Protein AF-A0A9E3H8H9-F1 (afdb_monomer_lite)

Organism: NCBI:txid1117104

Foldseek 3Di:
DDDDPVNVVVVLVVLCVLCVPDDPVVSVVLSPDDPVVNVVVSCVVPDDPD

pLDDT: mean 86.9, std 11.04, range [41.84, 93.69]

Secondary structure (DSSP, 8-state):
-PPPHHHHHHHHHHHHHHHTTS-HHHHHHHHHS-HHHHHHHHHHHHS---

Radius of gyration: 11.96 Å; chains: 1; bounding box: 30×21×32 Å

Sequence (50 aa):
MQETAAQILVRTAQRWYSIRHLDSDTRKRLMAMTEEEFKVEYEKLVKPVA

Structure (mmCIF, N/CA/C/O backbone):
data_AF-A0A9E3H8H9-F1
#
_entry.id   AF-A0A9E3H8H9-F1
#
loop_
_atom_site.group_PDB
_atom_site.id
_atom_site.type_symbol
_atom_site.label_atom_id
_atom_site.label_alt_id
_atom_site.label_comp_id
_atom_site.label_asym_id
_atom_site.label_entity_id
_atom_site.label_seq_id
_atom_site.pdbx_PDB_ins_code
_atom_site.Cartn_x
_atom_site.Cartn_y
_atom_site.Cartn_z
_atom_site.occupancy
_atom_site.B_iso_or_equiv
_atom_site.auth_seq_id
_atom_site.auth_comp_id
_atom_site.auth_asym_id
_atom_site.auth_atom_id
_atom_site.pdbx_PDB_model_num
ATOM 1 N N . MET A 1 1 ? -5.116 8.057 19.947 1.00 68.75 1 MET A N 1
ATOM 2 C CA . MET A 1 1 ? -6.438 7.688 19.391 1.00 68.75 1 MET A CA 1
ATOM 3 C C . MET A 1 1 ? -6.259 6.412 18.590 1.00 68.75 1 MET A C 1
ATOM 5 O O . MET A 1 1 ? -5.354 6.387 17.769 1.00 68.75 1 MET A O 1
ATOM 9 N N . GLN A 1 2 ? -7.040 5.363 18.858 1.00 78.81 2 GLN A N 1
ATOM 10 C CA . GLN A 1 2 ? -7.059 4.168 18.006 1.00 78.81 2 GLN A CA 1
ATOM 11 C C . GLN A 1 2 ? -7.815 4.481 16.709 1.00 78.81 2 GLN A C 1
ATOM 13 O O . GLN A 1 2 ? -8.845 5.154 16.754 1.00 78.81 2 GLN A O 1
ATOM 18 N N . GLU A 1 3 ? -7.303 4.017 15.568 1.00 81.50 3 GLU A N 1
ATOM 19 C CA . GLU A 1 3 ? -8.025 4.097 14.298 1.00 81.50 3 GLU A CA 1
ATOM 20 C C . GLU A 1 3 ? -9.298 3.247 14.359 1.00 81.50 3 GLU A C 1
ATOM 22 O O . GLU A 1 3 ? -9.305 2.120 14.855 1.00 81.50 3 GLU A O 1
ATOM 27 N N . THR A 1 4 ? -10.386 3.782 13.819 1.00 92.50 4 THR A N 1
ATOM 28 C CA . THR A 1 4 ? -11.624 3.027 13.616 1.00 92.50 4 THR A CA 1
ATOM 29 C C . THR A 1 4 ? -11.470 2.062 12.439 1.00 92.50 4 THR A C 1
ATOM 31 O O . THR A 1 4 ? -10.720 2.320 11.496 1.00 92.50 4 THR A O 1
ATOM 34 N N . ALA A 1 5 ? -12.246 0.974 12.428 1.00 91.81 5 ALA A N 1
ATOM 35 C CA . ALA A 1 5 ? -12.269 0.036 11.302 1.00 91.81 5 ALA A CA 1
ATOM 36 C C . ALA A 1 5 ? -12.560 0.730 9.953 1.00 91.81 5 ALA A C 1
ATOM 38 O O . ALA A 1 5 ? -11.974 0.377 8.932 1.00 91.81 5 ALA A O 1
ATOM 39 N N . ALA A 1 6 ? -13.407 1.766 9.952 1.00 92.56 6 ALA A N 1
ATOM 40 C CA . ALA A 1 6 ? -13.706 2.560 8.762 1.00 92.56 6 ALA A CA 1
ATOM 41 C C . ALA A 1 6 ? -12.472 3.310 8.228 1.00 92.56 6 ALA A C 1
ATOM 43 O O . ALA A 1 6 ? -12.226 3.307 7.024 1.00 92.56 6 ALA A O 1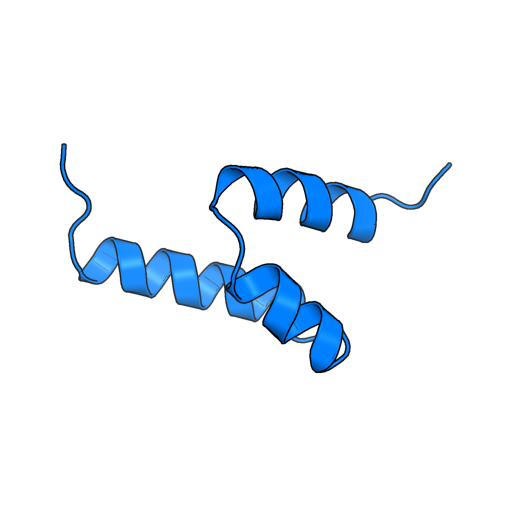
ATOM 44 N N . GLN A 1 7 ? -11.664 3.906 9.111 1.00 89.25 7 GLN A N 1
ATOM 45 C CA . GLN A 1 7 ? -10.424 4.590 8.724 1.00 89.25 7 GLN A CA 1
ATOM 46 C C . GLN A 1 7 ? -9.407 3.612 8.127 1.00 89.25 7 GLN A C 1
ATOM 48 O O . GLN A 1 7 ? -8.825 3.896 7.079 1.00 89.25 7 GLN A O 1
ATOM 53 N N . ILE A 1 8 ? -9.280 2.420 8.720 1.00 89.50 8 ILE A N 1
ATOM 54 C CA . ILE A 1 8 ? -8.406 1.358 8.208 1.00 89.50 8 ILE A CA 1
ATOM 55 C C . ILE A 1 8 ? -8.833 0.944 6.793 1.00 89.50 8 ILE A C 1
ATOM 57 O O . ILE A 1 8 ? -7.984 0.814 5.906 1.00 89.50 8 ILE A O 1
ATOM 61 N N . LEU A 1 9 ? -10.138 0.775 6.554 1.00 90.50 9 LEU A N 1
ATOM 62 C CA . LEU A 1 9 ? -10.673 0.423 5.237 1.00 90.50 9 LEU A CA 1
ATOM 63 C C . LEU A 1 9 ? -10.402 1.515 4.198 1.00 90.50 9 LEU A C 1
ATOM 65 O O . LEU A 1 9 ? -9.902 1.210 3.116 1.00 90.50 9 LEU A O 1
ATOM 69 N N . VAL A 1 10 ? -10.673 2.781 4.531 1.00 92.19 10 VAL A N 1
ATOM 70 C CA . VAL A 1 10 ? -10.435 3.914 3.622 1.00 92.19 10 VAL A CA 1
ATOM 71 C C . VAL A 1 10 ? -8.952 4.027 3.266 1.00 92.19 10 VAL A C 1
ATOM 73 O O . VAL A 1 10 ? -8.621 4.114 2.083 1.00 92.19 10 VAL A O 1
ATOM 76 N N . ARG A 1 11 ? -8.051 3.942 4.254 1.00 89.56 11 ARG A N 1
ATOM 77 C CA . ARG A 1 11 ? -6.597 3.964 4.023 1.00 89.56 11 ARG A CA 1
ATOM 78 C C . ARG A 1 11 ? -6.158 2.827 3.102 1.00 89.56 11 ARG A C 1
ATOM 80 O O . ARG A 1 11 ? -5.392 3.040 2.165 1.00 89.56 11 ARG A O 1
ATOM 87 N N . THR A 1 12 ? -6.655 1.618 3.353 1.00 90.75 12 THR A N 1
ATOM 88 C CA . THR A 1 12 ? -6.303 0.427 2.568 1.00 90.75 12 THR A CA 1
ATOM 89 C C . THR A 1 12 ? -6.795 0.552 1.123 1.00 90.75 12 THR A C 1
ATOM 91 O O . THR A 1 12 ? -6.051 0.249 0.190 1.00 90.75 12 THR A O 1
ATOM 94 N N . ALA A 1 13 ? -8.014 1.058 0.917 1.00 92.06 13 ALA A N 1
ATOM 95 C CA . ALA A 1 13 ? -8.572 1.294 -0.412 1.00 92.06 13 ALA A CA 1
ATOM 96 C C . ALA A 1 13 ? -7.788 2.364 -1.190 1.00 92.06 13 ALA A C 1
ATOM 98 O O . ALA A 1 13 ? -7.461 2.159 -2.360 1.00 92.06 13 ALA A O 1
ATOM 99 N N . GLN A 1 14 ? -7.434 3.475 -0.536 1.00 91.12 14 GLN A N 1
ATOM 100 C CA . GLN A 1 14 ? -6.599 4.524 -1.128 1.00 91.12 14 GLN A CA 1
ATOM 101 C C . GLN A 1 14 ? -5.228 3.981 -1.533 1.00 91.12 14 GLN A C 1
ATOM 103 O O . GLN A 1 14 ? -4.789 4.199 -2.661 1.00 91.12 14 GLN A O 1
ATOM 108 N N . ARG A 1 15 ? -4.582 3.211 -0.646 1.00 92.19 15 ARG A N 1
ATOM 109 C CA . ARG A 1 15 ? -3.302 2.554 -0.928 1.00 92.19 15 ARG A CA 1
ATOM 110 C C . ARG A 1 15 ? -3.390 1.684 -2.180 1.00 92.19 15 ARG A C 1
ATOM 112 O O . ARG A 1 15 ? -2.574 1.838 -3.085 1.00 92.19 15 ARG A O 1
ATOM 119 N N . TRP A 1 16 ? -4.385 0.800 -2.238 1.00 91.75 16 TRP A N 1
ATOM 120 C CA . TRP A 1 16 ? -4.588 -0.093 -3.377 1.00 91.75 16 TRP A CA 1
ATOM 121 C C . TRP A 1 16 ? -4.811 0.682 -4.680 1.00 91.75 16 TRP A C 1
ATOM 123 O O . TRP A 1 16 ? -4.217 0.350 -5.706 1.00 91.75 16 TRP A O 1
ATOM 133 N N . TYR A 1 17 ? -5.614 1.749 -4.635 1.00 92.31 17 TYR A N 1
ATOM 134 C CA . TYR A 1 17 ? -5.875 2.598 -5.795 1.00 92.31 17 TYR A CA 1
ATOM 135 C C . TYR A 1 17 ? -4.592 3.228 -6.351 1.00 92.31 17 TYR A C 1
ATOM 137 O O . TYR A 1 17 ? -4.378 3.207 -7.564 1.00 92.31 17 TYR A O 1
ATOM 145 N N . SER A 1 18 ? -3.714 3.721 -5.475 1.00 88.88 18 SER A N 1
ATOM 146 C CA . SER A 1 18 ? -2.441 4.340 -5.858 1.00 88.88 18 SER A CA 1
ATOM 147 C C . SER A 1 18 ? -1.492 3.374 -6.571 1.00 88.88 18 SER A C 1
ATOM 149 O O . SER A 1 18 ? -0.775 3.784 -7.476 1.00 88.88 18 SER A O 1
ATOM 151 N N . ILE A 1 19 ? -1.514 2.084 -6.228 1.00 92.56 19 ILE A N 1
ATOM 152 C CA . ILE A 1 19 ? -0.591 1.074 -6.779 1.00 92.56 19 ILE A CA 1
ATOM 153 C C . ILE A 1 19 ? -1.226 0.150 -7.818 1.00 92.56 19 ILE A C 1
ATOM 155 O O . ILE A 1 19 ? -0.574 -0.772 -8.300 1.00 92.56 19 ILE A O 1
ATOM 159 N N . ARG A 1 20 ? -2.499 0.359 -8.181 1.00 91.31 20 ARG A N 1
ATOM 160 C CA . ARG A 1 20 ? -3.260 -0.568 -9.043 1.00 91.31 20 ARG A CA 1
ATOM 161 C C . ARG A 1 20 ? -2.620 -0.826 -10.410 1.00 91.31 20 ARG A C 1
ATOM 163 O O . ARG A 1 20 ? -2.869 -1.879 -10.990 1.00 91.31 20 ARG A O 1
ATOM 170 N N . HIS A 1 21 ? -1.826 0.128 -10.894 1.00 90.31 21 HIS A N 1
ATOM 171 C CA . HIS A 1 21 ? -1.138 0.106 -12.184 1.00 90.31 21 HIS A CA 1
ATOM 172 C C . HIS A 1 21 ? 0.183 -0.681 -12.165 1.00 90.31 21 HIS A C 1
ATOM 174 O O . HIS A 1 21 ? 0.735 -0.951 -13.227 1.00 90.31 21 HIS A O 1
ATOM 180 N N . LEU A 1 22 ? 0.686 -1.043 -10.981 1.00 89.94 22 LEU A N 1
ATOM 181 C CA . LEU A 1 22 ? 1.899 -1.840 -10.821 1.00 89.94 22 LEU A CA 1
ATOM 182 C C . LEU A 1 22 ? 1.612 -3.331 -11.037 1.00 89.94 22 LEU A C 1
ATOM 184 O O . LEU A 1 22 ? 0.462 -3.786 -10.970 1.00 89.94 22 LEU A O 1
ATOM 188 N N . ASP A 1 23 ? 2.673 -4.101 -11.264 1.00 93.19 23 ASP A N 1
ATOM 189 C CA . ASP A 1 23 ? 2.588 -5.550 -11.400 1.00 93.19 23 ASP A CA 1
ATOM 190 C C . ASP A 1 23 ? 2.074 -6.222 -10.113 1.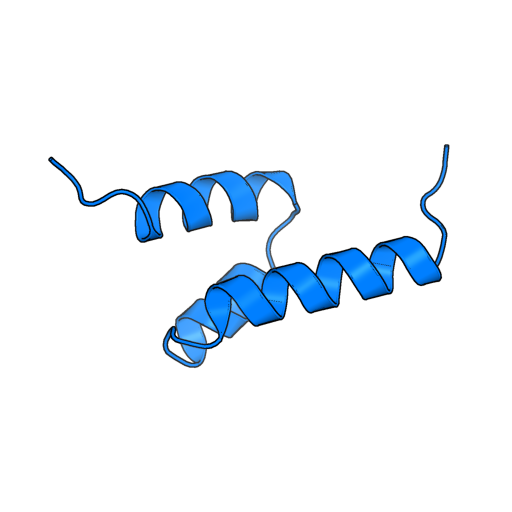00 93.19 23 ASP A C 1
ATOM 192 O O . ASP A 1 23 ? 2.044 -5.652 -9.016 1.00 93.19 23 ASP A O 1
ATOM 196 N N . SER A 1 24 ? 1.615 -7.467 -10.250 1.00 91.94 24 SER A N 1
ATOM 197 C CA . SER A 1 24 ? 0.968 -8.164 -9.142 1.00 91.94 24 SER A CA 1
ATOM 198 C C . SER A 1 24 ? 1.882 -8.393 -7.939 1.00 91.94 24 SER A C 1
ATOM 200 O O . SER A 1 24 ? 1.366 -8.413 -6.819 1.00 91.94 24 SER A O 1
ATOM 202 N N . ASP A 1 25 ? 3.180 -8.589 -8.141 1.00 93.56 25 ASP A N 1
ATOM 203 C CA . ASP A 1 25 ? 4.100 -8.923 -7.055 1.00 93.56 25 ASP A CA 1
ATOM 204 C C . ASP A 1 25 ? 4.522 -7.664 -6.303 1.00 93.56 25 ASP A C 1
ATOM 206 O O . ASP A 1 25 ? 4.471 -7.638 -5.069 1.00 93.56 25 ASP A O 1
ATOM 2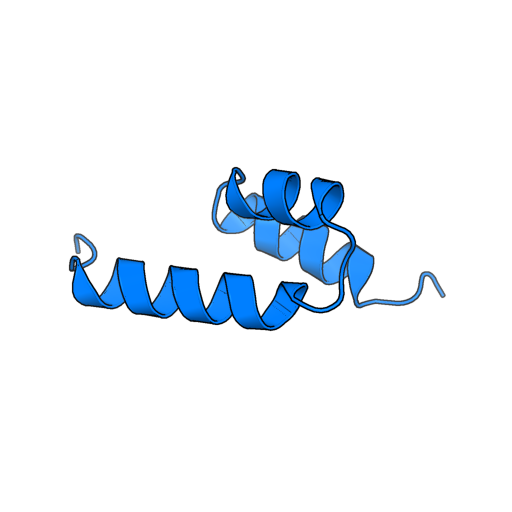10 N N . THR A 1 26 ? 4.777 -6.571 -7.023 1.00 90.69 26 THR A N 1
ATOM 211 C CA . THR A 1 26 ? 5.007 -5.251 -6.427 1.00 90.69 26 THR A CA 1
ATOM 212 C C . THR A 1 26 ? 3.800 -4.795 -5.609 1.00 90.69 26 THR A C 1
ATOM 214 O O . THR A 1 26 ? 3.960 -4.335 -4.476 1.00 90.69 26 THR A O 1
ATOM 217 N N . ARG A 1 27 ? 2.568 -4.999 -6.104 1.00 93.69 27 ARG A N 1
ATOM 218 C CA . ARG A 1 27 ? 1.354 -4.670 -5.335 1.00 93.69 27 ARG A CA 1
ATOM 219 C C . ARG A 1 27 ? 1.260 -5.451 -4.027 1.00 93.69 27 ARG A C 1
ATOM 221 O O . ARG A 1 27 ? 0.999 -4.855 -2.986 1.00 93.69 27 ARG A O 1
ATOM 228 N N . LYS A 1 28 ? 1.480 -6.770 -4.061 1.00 93.19 28 LYS A N 1
ATOM 229 C CA . LYS A 1 28 ? 1.444 -7.619 -2.856 1.00 93.19 28 LYS A CA 1
ATOM 230 C C . LYS A 1 28 ? 2.488 -7.173 -1.837 1.00 93.19 28 LYS A C 1
ATOM 232 O O . LYS A 1 28 ? 2.161 -7.027 -0.661 1.00 93.19 28 LYS A O 1
ATOM 237 N N . ARG A 1 29 ? 3.712 -6.900 -2.300 1.00 93.50 29 ARG A N 1
ATOM 238 C CA . ARG A 1 29 ? 4.809 -6.416 -1.457 1.00 93.50 29 ARG A CA 1
ATOM 239 C C . ARG A 1 29 ? 4.452 -5.095 -0.771 1.00 93.50 29 ARG A C 1
ATOM 241 O O . ARG A 1 29 ? 4.583 -4.996 0.442 1.00 93.50 29 ARG A O 1
ATOM 248 N N . LEU A 1 30 ? 3.947 -4.114 -1.521 1.00 92.25 30 LEU A N 1
ATOM 249 C CA . LEU A 1 30 ? 3.570 -2.798 -0.990 1.00 92.25 30 LEU A CA 1
ATOM 250 C C . LEU A 1 30 ? 2.370 -2.855 -0.029 1.00 92.25 30 LEU 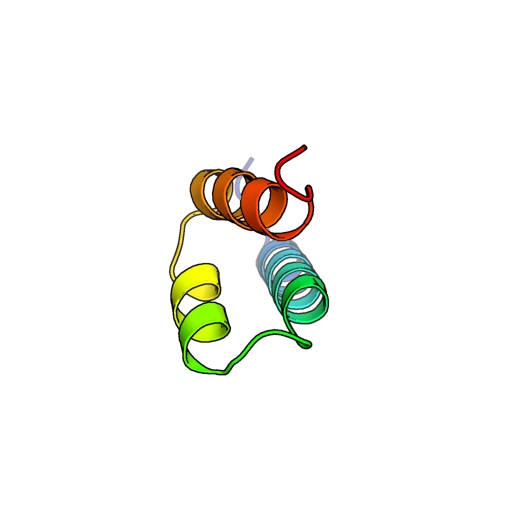A C 1
ATOM 252 O O . LEU A 1 30 ? 2.297 -2.076 0.919 1.00 92.25 30 LEU A O 1
ATOM 256 N N . MET A 1 31 ? 1.427 -3.777 -0.242 1.00 92.31 31 MET A N 1
ATOM 257 C CA . MET A 1 31 ? 0.282 -3.957 0.659 1.00 92.31 31 MET A CA 1
ATOM 258 C C . MET A 1 31 ? 0.661 -4.613 1.990 1.00 92.31 31 MET A C 1
ATOM 260 O O . MET A 1 31 ? 0.002 -4.333 2.988 1.00 92.31 31 MET A O 1
ATOM 264 N N . ALA A 1 32 ? 1.706 -5.443 2.014 1.00 93.12 32 ALA A N 1
ATOM 265 C CA . ALA A 1 32 ? 2.192 -6.115 3.221 1.00 93.12 32 ALA A CA 1
ATOM 266 C C . ALA A 1 32 ? 3.040 -5.212 4.139 1.00 93.12 32 ALA A C 1
ATOM 268 O O . ALA A 1 32 ? 3.289 -5.569 5.287 1.00 93.12 32 ALA A O 1
ATOM 269 N N . MET A 1 33 ? 3.485 -4.057 3.641 1.00 93.00 33 MET A N 1
ATOM 270 C CA . MET A 1 33 ? 4.315 -3.099 4.376 1.00 93.00 33 MET A CA 1
ATOM 271 C C . MET A 1 33 ? 3.515 -2.256 5.373 1.00 93.00 33 MET A C 1
ATOM 273 O O . MET A 1 33 ? 2.318 -1.997 5.193 1.00 93.00 33 MET A O 1
ATOM 277 N N . THR A 1 34 ? 4.211 -1.727 6.378 1.00 91.69 34 THR A N 1
ATOM 278 C CA . THR A 1 34 ? 3.677 -0.691 7.273 1.00 91.69 34 THR A CA 1
ATOM 279 C C . THR A 1 34 ? 3.335 0.598 6.513 1.00 91.69 34 THR A C 1
ATOM 281 O O . THR A 1 34 ? 3.634 0.755 5.323 1.00 91.69 34 THR A O 1
ATOM 284 N N . GLU A 1 35 ? 2.643 1.538 7.163 1.00 87.38 35 GLU A N 1
ATOM 285 C CA . GLU A 1 35 ? 2.293 2.817 6.530 1.00 87.38 35 GLU A CA 1
ATOM 286 C C . GLU A 1 35 ? 3.522 3.645 6.137 1.00 87.38 35 GLU A C 1
ATOM 288 O O . GLU A 1 35 ? 3.552 4.205 5.040 1.00 87.38 35 GLU A O 1
ATOM 293 N N . GLU A 1 36 ? 4.537 3.675 6.998 1.00 89.06 36 GLU A N 1
ATOM 294 C CA . GLU A 1 36 ? 5.773 4.429 6.781 1.00 89.06 36 GLU A CA 1
ATOM 295 C C . GLU A 1 36 ? 6.603 3.835 5.640 1.00 89.06 36 GLU A C 1
ATOM 297 O O . GLU A 1 36 ? 6.977 4.553 4.712 1.00 89.06 36 GLU A O 1
ATOM 302 N N . GLU A 1 37 ? 6.809 2.516 5.647 1.00 92.00 37 GLU A N 1
ATOM 303 C CA . GLU A 1 37 ? 7.548 1.809 4.594 1.00 92.00 37 GLU A CA 1
ATOM 304 C C . GLU A 1 37 ? 6.898 1.992 3.224 1.00 92.00 37 GLU A C 1
ATOM 306 O O . GLU A 1 37 ? 7.576 2.271 2.237 1.00 92.00 37 GLU A O 1
ATOM 311 N N . PHE A 1 38 ? 5.569 1.904 3.161 1.00 91.38 38 PHE A N 1
ATOM 312 C CA . PHE A 1 38 ? 4.855 2.142 1.916 1.00 91.38 38 PHE A CA 1
ATOM 313 C C . PHE A 1 38 ? 5.057 3.555 1.393 1.00 91.38 38 PHE A C 1
ATOM 315 O O . PHE A 1 38 ? 5.237 3.704 0.194 1.00 91.38 38 PHE A O 1
ATOM 322 N N . LYS A 1 39 ? 5.008 4.591 2.244 1.00 89.38 39 LYS A N 1
ATOM 323 C CA . LYS A 1 39 ? 5.203 5.978 1.788 1.00 89.38 39 LYS A CA 1
ATOM 324 C C . LYS A 1 39 ? 6.588 6.146 1.169 1.00 89.38 39 LYS A C 1
ATOM 326 O O . LYS A 1 39 ? 6.694 6.693 0.077 1.00 89.38 39 LYS A O 1
ATOM 331 N N . VAL A 1 40 ? 7.618 5.602 1.817 1.00 91.56 40 VAL A N 1
ATOM 332 C CA . VAL A 1 40 ? 8.998 5.643 1.316 1.00 91.56 40 VAL A CA 1
ATOM 333 C C . VAL A 1 40 ? 9.132 4.901 -0.015 1.00 91.56 40 VAL A C 1
ATOM 335 O O . VAL A 1 40 ? 9.665 5.453 -0.975 1.00 91.56 40 VAL A O 1
ATOM 338 N N . GLU A 1 41 ? 8.644 3.664 -0.101 1.00 89.75 41 GLU A N 1
ATOM 339 C CA . GLU A 1 41 ? 8.767 2.855 -1.319 1.00 89.75 41 GLU A CA 1
ATOM 340 C C . GLU A 1 41 ? 7.891 3.388 -2.460 1.00 89.75 41 GLU A C 1
ATOM 342 O O . GLU A 1 41 ? 8.327 3.436 -3.607 1.00 89.75 41 GLU A O 1
ATOM 347 N N . TYR A 1 42 ? 6.685 3.864 -2.157 1.00 88.25 42 TYR A N 1
ATOM 348 C CA . TYR A 1 42 ? 5.803 4.501 -3.131 1.00 88.25 42 TYR A CA 1
ATOM 349 C C . TYR A 1 42 ? 6.418 5.790 -3.686 1.00 88.25 42 TYR A C 1
ATOM 351 O O . TYR A 1 42 ? 6.404 5.996 -4.897 1.00 88.25 42 TYR A O 1
ATOM 359 N N . GLU A 1 43 ? 7.022 6.635 -2.845 1.00 87.94 43 GLU A N 1
ATOM 360 C CA . GLU A 1 43 ? 7.729 7.828 -3.320 1.00 87.94 43 GLU A CA 1
ATOM 361 C C . GLU A 1 43 ? 8.909 7.493 -4.235 1.00 87.94 43 GLU A C 1
ATOM 363 O O . GLU A 1 43 ? 9.097 8.184 -5.234 1.00 87.94 43 GLU A O 1
ATOM 368 N N . LYS A 1 44 ? 9.674 6.435 -3.937 1.00 87.75 44 LYS A N 1
ATOM 369 C CA . LYS A 1 44 ? 10.761 5.963 -4.815 1.00 87.75 44 LYS A CA 1
ATOM 370 C C . LYS A 1 44 ? 10.251 5.480 -6.172 1.00 87.75 44 LYS A C 1
ATOM 372 O O . LYS A 1 44 ? 10.953 5.627 -7.163 1.00 87.75 44 LYS A O 1
ATOM 377 N N . LEU A 1 45 ? 9.05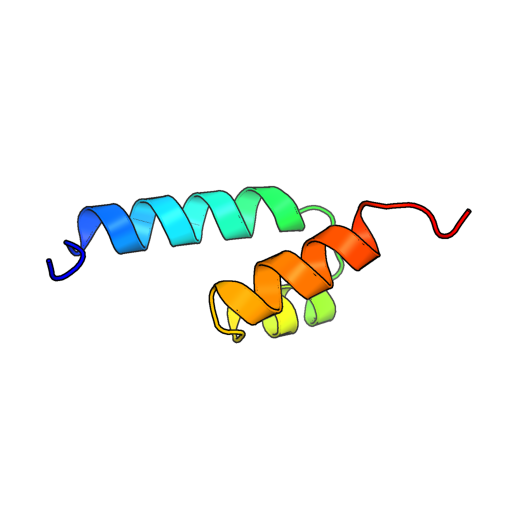8 4.886 -6.212 1.00 83.38 45 LEU A N 1
ATOM 378 C CA . LEU A 1 45 ? 8.440 4.402 -7.449 1.00 83.38 45 LEU A CA 1
ATOM 379 C C . LEU A 1 45 ? 7.841 5.538 -8.288 1.00 83.38 45 LEU A C 1
ATOM 381 O O . LEU A 1 45 ? 7.842 5.457 -9.513 1.00 83.38 45 LEU A O 1
ATOM 385 N N . VAL A 1 46 ? 7.312 6.580 -7.641 1.00 79.88 46 VAL A N 1
ATOM 386 C CA . VAL A 1 46 ? 6.646 7.708 -8.315 1.00 79.88 46 VAL A CA 1
ATOM 387 C C . VAL A 1 46 ? 7.625 8.807 -8.722 1.00 79.88 46 VAL A C 1
ATOM 389 O O . VAL A 1 46 ? 7.418 9.450 -9.751 1.00 79.88 46 VAL A O 1
ATOM 392 N N . LYS A 1 47 ? 8.686 9.053 -7.944 1.00 67.62 47 LYS A N 1
ATOM 393 C CA . LYS A 1 47 ? 9.735 9.995 -8.342 1.00 67.62 47 LYS A CA 1
ATOM 394 C C . LYS A 1 47 ? 10.629 9.304 -9.373 1.00 67.62 47 LYS A C 1
ATOM 396 O O . LYS A 1 47 ? 11.276 8.318 -9.022 1.00 67.62 47 LYS A O 1
ATOM 401 N N . PRO A 1 48 ? 10.706 9.797 -10.622 1.00 52.97 48 PRO A N 1
ATOM 402 C CA . PRO A 1 48 ? 11.738 9.324 -11.524 1.00 52.97 48 PRO A CA 1
ATOM 403 C C . PRO A 1 48 ? 13.076 9.677 -10.877 1.00 52.97 48 PRO A C 1
ATOM 405 O O . PRO A 1 48 ? 13.275 10.808 -10.429 1.00 52.97 48 PRO A O 1
ATOM 408 N N . VAL A 1 49 ? 13.963 8.693 -10.766 1.00 5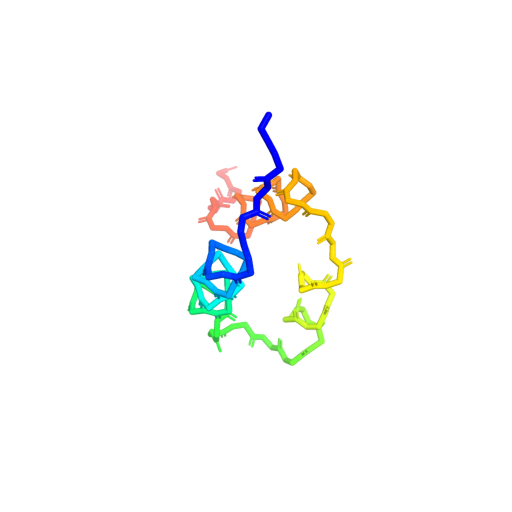2.38 49 VAL A N 1
ATOM 409 C CA . VAL A 1 49 ? 15.366 8.942 -10.435 1.00 52.38 49 VAL A CA 1
ATOM 410 C C . VAL A 1 49 ? 15.872 9.944 -11.478 1.00 52.38 49 VAL A C 1
ATOM 412 O O . VAL A 1 49 ? 15.873 9.629 -12.668 1.00 52.38 49 VAL A O 1
ATOM 415 N N . ALA A 1 50 ? 16.145 11.171 -11.028 1.00 41.84 50 ALA A N 1
ATOM 416 C CA . ALA A 1 50 ? 16.669 12.264 -11.843 1.00 41.84 50 ALA A CA 1
ATOM 417 C C . ALA A 1 50 ? 18.133 12.018 -12.219 1.00 41.84 50 ALA A C 1
ATOM 419 O O . ALA A 1 50 ? 18.850 11.401 -11.395 1.00 41.84 50 ALA A O 1
#